Protein AF-A0A336M4N7-F1 (afdb_monomer_lite)

Organism: Culicoides sonorensis (NCBI:txid179676)

Structure (mmCIF, N/CA/C/O backbone):
data_AF-A0A336M4N7-F1
#
_entry.id   AF-A0A336M4N7-F1
#
loop_
_atom_site.group_PDB
_atom_site.id
_atom_site.type_symbol
_atom_site.label_atom_id
_atom_site.label_alt_id
_atom_site.label_comp_id
_atom_site.label_asym_id
_atom_site.label_entity_id
_atom_site.label_seq_id
_atom_site.pdbx_PDB_ins_code
_atom_site.Cartn_x
_atom_site.Cartn_y
_atom_site.Cartn_z
_atom_site.occupancy
_atom_site.B_iso_or_equiv
_atom_site.auth_seq_id
_atom_site.auth_comp_id
_atom_site.auth_asym_id
_atom_site.auth_atom_id
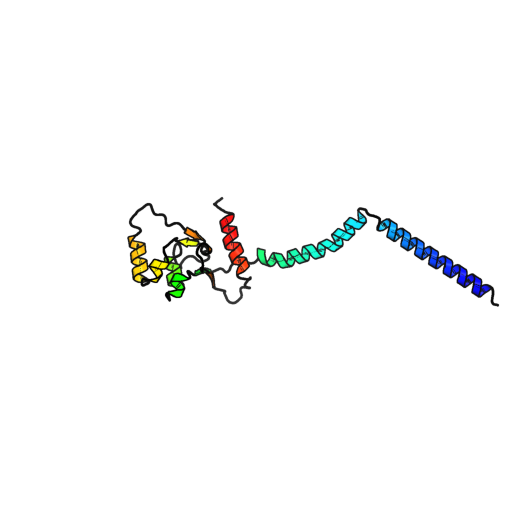_atom_site.pdbx_PDB_model_num
ATOM 1 N N . MET A 1 1 ? -33.687 -21.668 83.512 1.00 51.19 1 MET A N 1
ATOM 2 C CA . MET A 1 1 ? -32.631 -20.931 82.775 1.00 51.19 1 MET A CA 1
ATOM 3 C C . MET A 1 1 ? -32.524 -21.366 81.297 1.00 51.19 1 MET A C 1
ATOM 5 O O . MET A 1 1 ? -31.466 -21.206 80.708 1.00 51.19 1 MET A O 1
ATOM 9 N N . SER A 1 2 ? -33.578 -21.915 80.672 1.00 54.78 2 SER A N 1
ATOM 10 C CA . SER A 1 2 ? -33.559 -22.352 79.255 1.00 54.78 2 SER A CA 1
ATOM 11 C C . SER A 1 2 ? -34.557 -21.597 78.361 1.00 54.78 2 SER A C 1
ATOM 13 O O . SER A 1 2 ? -34.342 -21.498 77.157 1.00 54.78 2 SER A O 1
ATOM 15 N N . GLU A 1 3 ? -35.609 -21.001 78.933 1.00 55.47 3 GLU A N 1
ATOM 16 C CA . GLU A 1 3 ? -36.656 -20.309 78.161 1.00 55.47 3 GLU A CA 1
ATOM 17 C C . GLU A 1 3 ? -36.218 -18.954 77.580 1.00 55.47 3 GLU A C 1
ATOM 19 O O . GLU A 1 3 ? -36.639 -18.613 76.478 1.00 55.47 3 GLU A O 1
ATOM 24 N N . ASN A 1 4 ? -35.325 -18.206 78.246 1.00 54.66 4 ASN A N 1
ATOM 25 C CA . ASN A 1 4 ? -34.840 -16.918 77.717 1.00 54.66 4 ASN A CA 1
ATOM 26 C C . ASN A 1 4 ? -33.937 -17.084 76.484 1.00 54.66 4 ASN A C 1
ATOM 28 O O . ASN A 1 4 ? -34.103 -16.354 75.515 1.00 54.66 4 ASN A O 1
ATOM 32 N N . ASN A 1 5 ? -33.066 -18.100 76.469 1.00 56.56 5 ASN A N 1
ATOM 33 C CA . ASN A 1 5 ? -32.187 -18.381 75.325 1.00 56.56 5 ASN A CA 1
ATOM 34 C C . ASN A 1 5 ? -32.957 -18.857 74.081 1.00 56.56 5 ASN A C 1
ATOM 36 O O . ASN A 1 5 ? -32.472 -18.724 72.962 1.00 56.56 5 ASN A O 1
ATOM 40 N N . THR A 1 6 ? -34.152 -19.424 74.261 1.00 57.09 6 THR A N 1
ATOM 41 C CA . THR A 1 6 ? -34.973 -19.910 73.140 1.00 57.09 6 THR A CA 1
ATOM 42 C C . THR A 1 6 ? -35.719 -18.7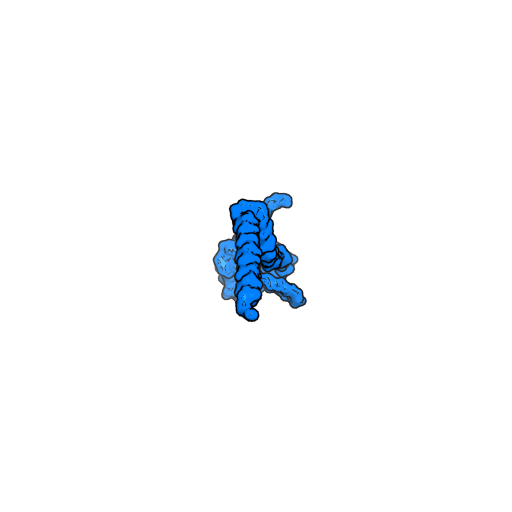49 72.472 1.00 57.09 6 THR A C 1
ATOM 44 O O . THR A 1 6 ? -35.680 -18.625 71.252 1.00 57.09 6 THR A O 1
ATOM 47 N N . LYS A 1 7 ? -36.285 -17.827 73.267 1.00 56.00 7 LYS A N 1
ATOM 48 C CA . LYS A 1 7 ? -36.984 -16.630 72.759 1.00 56.00 7 LYS A CA 1
ATOM 49 C C . LYS A 1 7 ? -36.055 -15.628 72.068 1.00 56.00 7 LYS A C 1
ATOM 51 O O . LYS A 1 7 ? -36.435 -15.024 71.067 1.00 56.00 7 LYS A O 1
ATOM 56 N N . GLU A 1 8 ? -34.838 -15.455 72.578 1.00 57.66 8 GLU A N 1
ATOM 57 C CA . GLU A 1 8 ? -33.847 -14.537 72.000 1.00 57.66 8 GLU A CA 1
ATOM 58 C C . GLU A 1 8 ? -33.325 -15.049 70.642 1.00 57.66 8 GLU A C 1
ATOM 60 O O . GLU A 1 8 ? -33.178 -14.280 69.688 1.00 57.66 8 GLU A O 1
ATOM 65 N N . ASN A 1 9 ? -33.169 -16.370 70.499 1.00 60.50 9 ASN A N 1
ATOM 66 C CA . ASN A 1 9 ? -32.772 -17.007 69.242 1.00 60.50 9 ASN A CA 1
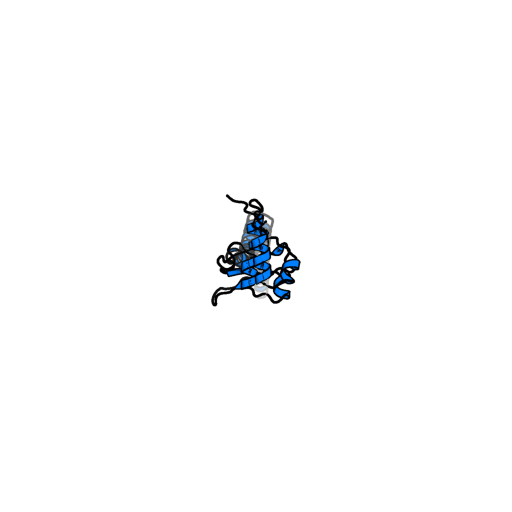ATOM 67 C C . ASN A 1 9 ? -33.885 -17.007 68.180 1.00 60.50 9 ASN A C 1
ATOM 69 O O . ASN A 1 9 ? -33.586 -16.817 67.002 1.00 60.50 9 ASN A O 1
ATOM 73 N N . GLU A 1 10 ? -35.155 -17.178 68.564 1.00 62.47 10 GLU A N 1
ATOM 74 C CA . GLU A 1 10 ? -36.293 -17.072 67.633 1.00 62.47 10 GLU A CA 1
ATOM 75 C C . GLU A 1 10 ? -36.483 -15.639 67.120 1.00 62.47 10 GLU A C 1
ATOM 77 O O . GLU A 1 10 ? -36.584 -15.433 65.911 1.00 62.47 10 GLU A O 1
ATOM 82 N N . THR A 1 11 ? -36.405 -14.644 68.009 1.00 68.25 11 THR A N 1
ATOM 83 C CA . THR A 1 11 ? -36.552 -13.222 67.647 1.00 68.25 11 THR A CA 1
ATOM 84 C C . THR A 1 11 ? -35.438 -12.763 66.697 1.00 68.25 11 THR A C 1
ATOM 86 O O . THR A 1 11 ? -35.680 -12.062 65.712 1.00 68.25 11 THR A O 1
ATOM 89 N N . THR A 1 12 ? -34.197 -13.201 66.934 1.00 69.94 12 THR A N 1
ATOM 90 C CA . THR A 1 12 ? -33.051 -12.864 66.069 1.00 69.94 12 THR A CA 1
ATOM 91 C C . THR A 1 12 ? -33.162 -13.537 64.695 1.00 69.94 12 THR A C 1
ATOM 93 O O . THR A 1 12 ? -32.760 -12.969 63.678 1.00 69.94 12 THR A O 1
ATOM 96 N N . LYS A 1 13 ? -33.747 -14.738 64.636 1.00 73.44 13 LYS A N 1
ATOM 97 C CA . LYS A 1 13 ? -33.959 -15.480 63.389 1.00 73.44 13 LYS A CA 1
ATOM 98 C C . LYS A 1 13 ? -35.073 -14.864 62.534 1.00 73.44 13 LYS A C 1
ATOM 100 O O . LYS A 1 13 ? -34.856 -14.678 61.340 1.00 73.44 13 LYS A O 1
ATOM 105 N N . GLU A 1 14 ? -36.192 -14.461 63.140 1.00 74.56 14 GLU A N 1
ATOM 106 C CA . GLU A 1 14 ? -37.260 -13.703 62.462 1.00 74.56 14 GLU A CA 1
ATOM 107 C C . GLU A 1 14 ? -36.760 -12.358 61.924 1.00 74.56 14 GLU A C 1
ATOM 109 O O . GLU A 1 14 ? -37.049 -11.984 60.786 1.00 74.56 14 GLU A O 1
ATOM 114 N N . THR A 1 15 ? -35.948 -11.645 62.709 1.00 82.06 15 THR A N 1
ATOM 115 C CA . THR A 1 15 ? -35.403 -10.349 62.283 1.00 82.06 15 THR A CA 1
ATOM 116 C C . THR A 1 15 ? -34.491 -10.520 61.062 1.00 82.06 15 THR A C 1
ATOM 118 O O . THR A 1 15 ? -34.618 -9.778 60.091 1.00 82.06 15 THR A O 1
ATOM 121 N N . ASN A 1 16 ? -33.634 -11.544 61.048 1.00 80.94 16 ASN A N 1
ATOM 122 C CA . ASN A 1 16 ? -32.752 -11.826 59.913 1.00 80.94 16 ASN A CA 1
ATOM 123 C C . ASN A 1 16 ? -33.507 -12.273 58.653 1.00 80.94 16 ASN A C 1
ATOM 125 O O . ASN A 1 16 ? -33.141 -11.858 57.552 1.00 80.94 16 ASN A O 1
ATOM 129 N N . GLU A 1 17 ? -34.564 -13.080 58.787 1.00 85.69 17 GLU A N 1
ATOM 130 C CA . GLU A 1 17 ? -35.403 -13.434 57.636 1.00 85.69 17 GLU A CA 1
ATOM 131 C C . GLU A 1 17 ? -36.163 -12.225 57.085 1.00 85.69 17 GLU A C 1
ATOM 133 O O . GLU A 1 17 ? -36.207 -12.044 55.868 1.00 85.69 17 GLU A O 1
ATOM 138 N N . SER A 1 18 ? -36.683 -11.348 57.948 1.00 84.31 18 SER A N 1
ATOM 139 C CA . SER A 1 18 ? -37.367 -10.129 57.500 1.00 84.31 18 SER A CA 1
ATOM 140 C C . SER A 1 18 ? -36.425 -9.164 56.770 1.00 84.31 18 SER A C 1
ATOM 142 O O . SER A 1 18 ? -36.767 -8.655 55.704 1.00 84.31 18 SER A O 1
ATOM 144 N N . VAL A 1 19 ? -35.200 -8.971 57.271 1.00 88.31 19 VAL A N 1
ATOM 145 C CA . VAL A 1 19 ? -34.177 -8.147 56.606 1.00 88.31 19 VAL A CA 1
ATOM 146 C C . VAL A 1 19 ? -33.792 -8.748 55.257 1.00 88.31 19 VAL A C 1
ATOM 148 O O . VAL A 1 19 ? -33.688 -8.019 54.270 1.00 88.31 19 VAL A O 1
ATOM 151 N N . LYS A 1 20 ? -33.635 -10.074 55.186 1.00 85.88 20 LYS A N 1
ATOM 152 C CA . LYS A 1 20 ? -33.351 -10.775 53.932 1.00 85.88 20 LYS A CA 1
ATOM 153 C C . LYS A 1 20 ? -34.465 -10.554 52.904 1.00 85.88 20 LYS A C 1
ATOM 155 O O . LYS A 1 20 ? -34.161 -10.178 51.776 1.00 85.88 20 LYS A O 1
ATOM 160 N N . GLN A 1 21 ? -35.731 -10.686 53.301 1.00 87.19 21 GLN A N 1
ATOM 161 C CA . GLN A 1 21 ? -36.867 -10.448 52.405 1.00 87.19 21 GLN A CA 1
ATOM 162 C C . GLN A 1 21 ? -36.978 -8.990 51.942 1.00 87.19 21 GLN A C 1
ATOM 164 O O . GLN A 1 21 ? -37.350 -8.740 50.798 1.00 87.19 21 GLN A O 1
ATOM 169 N N . ILE A 1 22 ? -36.640 -8.014 52.791 1.00 87.12 22 ILE A N 1
ATOM 170 C CA . ILE A 1 22 ? -36.618 -6.594 52.399 1.00 87.12 22 ILE A CA 1
ATOM 171 C C . ILE A 1 22 ? -35.549 -6.353 51.330 1.00 87.12 22 ILE A C 1
ATOM 173 O O . ILE A 1 22 ? -35.807 -5.664 50.344 1.00 87.12 22 ILE A O 1
ATOM 177 N N . ILE A 1 23 ? -34.362 -6.936 51.501 1.00 85.31 23 ILE A N 1
ATOM 178 C CA . ILE A 1 23 ? -33.272 -6.817 50.529 1.00 85.31 23 ILE A CA 1
ATOM 179 C C . ILE A 1 23 ? -33.650 -7.504 49.212 1.00 85.31 23 ILE A C 1
ATOM 181 O O . ILE A 1 23 ? -33.468 -6.907 48.153 1.00 85.31 23 ILE A O 1
ATOM 185 N N . GLU A 1 24 ? -34.206 -8.716 49.267 1.00 84.56 24 GLU A N 1
ATOM 186 C CA . GLU A 1 24 ? -34.644 -9.466 48.083 1.00 84.56 24 GLU A CA 1
ATOM 187 C C . GLU A 1 24 ? -35.745 -8.717 47.316 1.00 84.56 24 GLU A C 1
ATOM 189 O O . GLU A 1 24 ? -35.599 -8.516 46.112 1.00 84.56 24 GLU A O 1
ATOM 194 N N . ASN A 1 25 ? -36.761 -8.181 48.002 1.00 80.62 25 ASN A N 1
ATOM 195 C CA . ASN A 1 25 ? -37.823 -7.381 47.378 1.00 80.62 25 ASN A CA 1
ATOM 196 C C . ASN A 1 25 ? -37.306 -6.074 46.765 1.00 80.62 25 ASN A C 1
ATOM 198 O O . ASN A 1 25 ? -37.757 -5.660 45.698 1.00 80.62 25 ASN A O 1
ATOM 202 N N . GLU A 1 26 ? -36.360 -5.396 47.417 1.00 79.94 26 GLU A N 1
ATOM 203 C CA . GLU A 1 26 ? -35.770 -4.169 46.876 1.00 79.94 26 GLU A CA 1
ATOM 204 C C . GLU A 1 26 ? -34.872 -4.443 45.663 1.00 79.94 26 GLU A C 1
ATOM 206 O O . GLU A 1 26 ? -34.843 -3.645 44.719 1.00 79.94 26 GLU A O 1
ATOM 211 N N . LEU A 1 27 ? -34.171 -5.579 45.654 1.00 76.06 27 LEU A N 1
ATOM 212 C CA . LEU A 1 27 ? -33.399 -6.053 44.506 1.00 76.06 27 LEU A CA 1
ATOM 213 C C . LEU A 1 27 ? -34.315 -6.428 43.337 1.00 76.06 27 LEU A C 1
ATOM 215 O O . LEU A 1 27 ? -34.042 -6.019 42.210 1.00 76.06 27 LEU A O 1
ATOM 219 N N . GLU A 1 28 ? -35.426 -7.120 43.593 1.00 76.50 28 GLU A N 1
ATOM 220 C CA . GLU A 1 28 ? -36.429 -7.453 42.575 1.00 76.50 28 GLU A CA 1
ATOM 221 C C . GLU A 1 28 ? -37.105 -6.195 42.017 1.00 76.50 28 GLU A C 1
ATOM 223 O O . GLU A 1 28 ? -37.222 -6.026 40.802 1.00 76.50 28 GLU A O 1
ATOM 228 N N . ARG A 1 29 ? -37.457 -5.241 42.887 1.00 73.88 29 ARG A N 1
ATOM 229 C CA . ARG A 1 29 ? -38.060 -3.959 42.499 1.00 73.88 29 ARG A CA 1
ATOM 230 C C . ARG A 1 29 ? -37.136 -3.143 41.600 1.00 73.88 29 ARG A C 1
ATOM 232 O O . ARG A 1 29 ? -37.590 -2.613 40.587 1.00 73.88 29 ARG A O 1
ATOM 239 N N . LYS A 1 30 ? -35.842 -3.061 41.934 1.00 66.44 30 LYS A N 1
ATOM 240 C CA . LYS A 1 30 ? -34.834 -2.374 41.104 1.00 66.44 30 LYS A CA 1
ATOM 241 C C . LYS A 1 30 ? -34.463 -3.162 39.844 1.00 66.44 30 LYS A C 1
ATOM 243 O O . LYS A 1 30 ? -34.104 -2.548 38.840 1.00 66.44 30 LYS A O 1
ATOM 248 N N . GLY A 1 31 ? -34.575 -4.489 39.888 1.00 66.69 31 GLY A N 1
ATOM 249 C CA . GLY A 1 31 ? -34.287 -5.402 38.783 1.00 66.69 31 GLY A CA 1
ATOM 250 C C . GLY A 1 31 ? -35.418 -5.563 37.760 1.00 66.69 31 GLY A C 1
ATOM 251 O O . GLY A 1 31 ? -35.133 -5.937 36.626 1.00 66.69 31 GLY A O 1
ATOM 252 N N . SER A 1 32 ? -36.670 -5.231 38.099 1.00 66.94 32 SER A N 1
ATOM 253 C CA . SER A 1 32 ? -37.870 -5.513 37.277 1.00 66.94 32 SER A CA 1
ATOM 254 C C . SER A 1 32 ? -38.025 -4.719 35.963 1.00 66.94 32 SER A C 1
ATOM 256 O O . SER A 1 32 ? -39.072 -4.772 35.324 1.00 66.94 32 SER A O 1
ATOM 258 N N . GLY A 1 33 ? -36.968 -4.055 35.486 1.00 64.81 33 GLY A N 1
ATOM 259 C CA . GLY A 1 33 ? -36.930 -3.451 34.152 1.00 64.81 33 GLY A CA 1
ATOM 260 C C . GLY A 1 33 ? -37.382 -1.991 34.140 1.00 64.81 33 GLY A C 1
ATOM 261 O O . GLY A 1 33 ? -38.562 -1.667 34.079 1.00 64.81 33 GLY A O 1
ATOM 262 N N . GLY A 1 34 ? -36.405 -1.086 34.148 1.00 74.19 34 GLY A N 1
ATOM 263 C CA . GLY A 1 34 ? -36.623 0.357 34.071 1.00 74.19 34 GLY A CA 1
ATOM 264 C C . GLY A 1 34 ? -35.333 1.111 33.754 1.00 74.19 34 GLY A C 1
ATOM 265 O O . GLY A 1 34 ? -34.293 0.502 33.494 1.00 74.19 34 GLY A O 1
ATOM 266 N N . THR A 1 35 ? -35.384 2.444 33.807 1.00 74.62 35 THR A N 1
ATOM 267 C CA . THR A 1 35 ? -34.266 3.359 33.499 1.00 74.62 35 THR A CA 1
ATOM 268 C C . THR A 1 35 ? -32.983 3.005 34.256 1.00 74.62 35 THR A C 1
ATOM 270 O O . THR A 1 35 ? -31.898 3.148 33.710 1.00 74.62 35 THR A O 1
ATOM 273 N N . TRP A 1 36 ? -33.103 2.471 35.477 1.00 78.00 36 TRP A N 1
ATOM 274 C CA . TRP A 1 36 ? -31.974 2.024 36.299 1.00 78.00 36 TRP A CA 1
ATOM 275 C C . TRP A 1 36 ? -31.197 0.847 35.683 1.00 78.00 36 TRP A C 1
ATOM 277 O O . TRP A 1 36 ? -29.967 0.871 35.659 1.00 78.00 36 TRP A O 1
ATOM 287 N N . VAL A 1 37 ? -31.897 -0.149 35.127 1.00 81.75 37 VAL A N 1
ATOM 288 C CA . VAL A 1 37 ? -31.266 -1.294 34.445 1.00 81.75 37 VAL A CA 1
ATOM 289 C C . VAL A 1 37 ? -30.560 -0.818 33.177 1.00 81.75 37 VAL A C 1
ATOM 291 O O . VAL A 1 37 ? -29.432 -1.222 32.918 1.00 81.75 37 VAL A O 1
ATOM 294 N N . TRP A 1 38 ? -31.169 0.114 32.436 1.00 81.50 38 TRP A N 1
ATOM 295 C CA . TRP A 1 38 ? -30.538 0.756 31.280 1.00 81.50 38 TRP A CA 1
ATOM 296 C C . TRP A 1 38 ? -29.302 1.580 31.658 1.00 81.50 38 TRP A C 1
ATOM 298 O O . TRP A 1 38 ? -28.304 1.538 30.943 1.00 81.50 38 TRP A O 1
ATOM 308 N N . THR A 1 39 ? -29.318 2.289 32.790 1.00 84.38 39 THR A N 1
ATOM 309 C CA . THR A 1 39 ? -28.138 3.005 33.294 1.00 84.38 39 THR A CA 1
ATOM 310 C C . THR A 1 39 ? -27.011 2.043 33.656 1.00 84.38 39 THR A C 1
ATOM 312 O O . THR A 1 39 ? -25.879 2.280 33.247 1.00 84.38 39 THR A O 1
ATOM 315 N N . MET A 1 40 ? -27.295 0.946 34.367 1.00 83.44 40 MET A N 1
ATOM 316 C CA . MET A 1 40 ? -26.279 -0.068 34.687 1.00 83.44 40 MET A CA 1
ATOM 317 C C . MET A 1 40 ? -25.750 -0.764 33.435 1.00 83.44 40 MET A C 1
ATOM 319 O O . MET A 1 40 ? -24.545 -0.943 33.290 1.00 83.44 40 MET A O 1
ATOM 323 N N . PHE A 1 41 ? -26.633 -1.074 32.488 1.00 84.69 41 PHE A N 1
ATOM 324 C CA . PHE A 1 41 ? -26.263 -1.620 31.190 1.00 84.69 41 PHE A CA 1
ATOM 325 C C . PHE A 1 41 ? -25.294 -0.694 30.449 1.00 84.69 41 PHE A C 1
ATOM 327 O O . PHE A 1 41 ? -24.219 -1.136 30.053 1.00 84.69 41 PHE A O 1
ATOM 334 N N . LEU A 1 42 ? -25.612 0.600 30.333 1.00 86.88 42 LEU A N 1
ATOM 335 C CA . LEU A 1 42 ? -24.729 1.585 29.705 1.00 86.88 42 LEU A CA 1
ATOM 336 C C . LEU A 1 42 ? -23.423 1.775 30.481 1.00 86.88 42 LEU A C 1
ATOM 338 O O . LEU A 1 42 ? -22.365 1.876 29.865 1.00 86.88 42 LEU A O 1
ATOM 342 N N . LEU A 1 43 ? -23.463 1.782 31.812 1.00 87.56 43 LEU A N 1
ATOM 343 C CA . LEU A 1 43 ? -22.278 1.935 32.657 1.00 87.56 43 LEU A CA 1
ATOM 344 C C . LEU A 1 43 ? -21.318 0.744 32.520 1.00 87.56 43 LEU A C 1
ATOM 346 O O . LEU A 1 43 ? -20.106 0.940 32.517 1.00 87.56 43 LEU A O 1
ATOM 350 N N . CYS A 1 44 ? -21.839 -0.468 32.327 1.00 83.62 44 CYS A N 1
ATOM 351 C CA . CYS A 1 44 ? -21.038 -1.660 32.048 1.00 83.62 44 CYS A CA 1
ATOM 352 C C . CYS A 1 44 ? -20.586 -1.756 30.578 1.00 83.62 44 CYS A C 1
ATOM 354 O O . CYS A 1 44 ? -19.510 -2.282 30.303 1.00 83.62 44 CYS A O 1
ATOM 356 N N . LEU A 1 45 ? -21.369 -1.241 29.625 1.00 88.62 45 LEU A N 1
ATOM 357 C CA . LEU A 1 45 ? -21.024 -1.251 28.196 1.00 88.62 4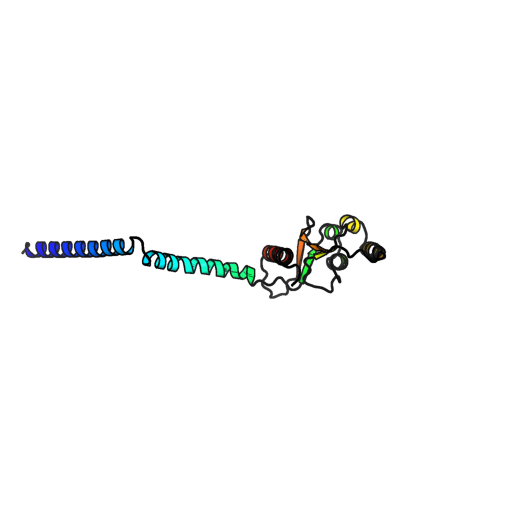5 LEU A CA 1
ATOM 358 C C . LEU A 1 45 ? -20.010 -0.186 27.801 1.00 88.62 45 LEU A C 1
ATOM 360 O O . LEU A 1 45 ? -19.166 -0.441 26.947 1.00 88.62 45 LEU A O 1
ATOM 364 N N . THR A 1 46 ? -20.082 0.994 28.411 1.00 85.56 46 THR A N 1
ATOM 365 C CA . THR A 1 46 ? -19.208 2.131 28.104 1.00 85.56 46 THR A CA 1
ATOM 366 C C . THR A 1 46 ? -17.721 1.753 28.157 1.00 85.56 46 THR A C 1
ATOM 368 O O . THR A 1 46 ? -17.058 1.930 27.139 1.00 85.56 46 THR A O 1
ATOM 371 N N . PRO A 1 47 ? -17.168 1.160 29.237 1.00 81.00 47 PRO A N 1
ATOM 372 C CA . PRO A 1 47 ? -15.753 0.781 29.257 1.00 81.00 47 PRO A CA 1
ATOM 373 C C . PRO A 1 47 ? -15.395 -0.254 28.181 1.00 81.00 47 PRO A C 1
ATOM 375 O O . PRO A 1 47 ? -14.310 -0.185 27.612 1.00 81.00 47 PRO A O 1
ATOM 378 N N . ASN A 1 48 ? -16.311 -1.161 27.827 1.00 78.12 48 ASN A N 1
ATOM 379 C CA . ASN A 1 48 ? -16.079 -2.143 26.763 1.00 78.12 48 ASN A CA 1
ATOM 380 C C . ASN A 1 48 ? -16.014 -1.482 25.379 1.00 78.12 48 ASN A C 1
ATOM 382 O O . ASN A 1 48 ? -15.128 -1.787 24.583 1.00 78.12 48 ASN A O 1
ATOM 386 N N . ILE A 1 49 ? -16.919 -0.540 25.110 1.00 83.75 49 ILE A N 1
ATOM 387 C CA . ILE A 1 49 ? -16.951 0.225 23.860 1.00 83.75 49 ILE A CA 1
ATOM 388 C C . ILE A 1 49 ? -15.723 1.140 23.759 1.00 83.75 49 ILE A C 1
ATOM 390 O O . ILE A 1 49 ? -15.062 1.167 22.723 1.00 83.75 49 ILE A O 1
ATOM 394 N N . PHE A 1 50 ? -15.368 1.844 24.83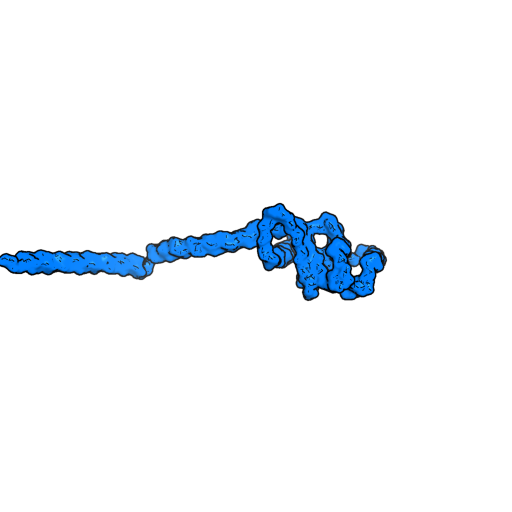7 1.00 80.88 50 PHE A N 1
ATOM 395 C CA . PHE A 1 50 ? -14.184 2.706 24.878 1.00 80.88 50 PHE A CA 1
ATOM 396 C C . PHE A 1 50 ? -12.882 1.914 24.741 1.00 80.88 50 PHE A C 1
ATOM 398 O O . PHE A 1 50 ? -11.983 2.376 24.046 1.00 80.88 50 PHE A O 1
ATOM 405 N N . ASN A 1 51 ? -12.787 0.707 25.307 1.00 77.19 51 ASN A N 1
ATOM 406 C CA . ASN A 1 51 ? -11.646 -0.181 25.073 1.00 77.19 51 ASN A CA 1
ATOM 407 C C . ASN A 1 51 ? -11.552 -0.609 23.601 1.00 77.19 51 ASN A C 1
ATOM 409 O O . ASN A 1 51 ? -10.463 -0.596 23.030 1.00 77.19 51 ASN A O 1
ATOM 413 N N . GLY A 1 52 ? -12.686 -0.918 22.961 1.00 77.50 52 GLY A N 1
ATOM 414 C CA . GLY A 1 52 ? -12.736 -1.197 21.524 1.00 77.50 52 GLY A CA 1
ATOM 415 C C . GLY A 1 52 ? -12.271 -0.007 20.679 1.00 77.50 52 GLY A C 1
ATOM 416 O O . GLY A 1 52 ? -11.429 -0.162 19.798 1.00 77.50 52 GLY A O 1
ATOM 417 N N . PHE A 1 53 ? -12.749 1.203 20.983 1.00 77.25 53 PHE A N 1
ATOM 418 C CA . PHE A 1 53 ? -12.288 2.422 20.314 1.00 77.25 53 PHE A CA 1
ATOM 419 C C . PHE A 1 53 ? -10.819 2.737 20.596 1.00 77.25 53 PHE A C 1
ATOM 421 O O . PHE A 1 53 ? -10.123 3.178 19.688 1.00 77.25 53 PHE A O 1
ATOM 428 N N . HIS A 1 54 ? -10.324 2.491 21.809 1.00 74.31 54 HIS A N 1
ATOM 429 C CA . HIS A 1 54 ? -8.933 2.747 22.167 1.00 74.31 54 HIS A CA 1
ATOM 430 C C . HIS A 1 54 ? -7.982 1.904 21.311 1.00 74.31 54 HIS A C 1
ATOM 432 O O . HIS A 1 54 ? -7.067 2.452 20.699 1.00 74.31 54 HIS A O 1
ATOM 438 N N . VAL A 1 55 ? -8.261 0.606 21.164 1.00 71.88 55 VAL A N 1
ATOM 439 C CA . VAL A 1 55 ? -7.467 -0.292 20.311 1.00 71.88 55 VAL A CA 1
ATOM 440 C C . VAL A 1 55 ? -7.646 0.032 18.822 1.00 71.88 55 VAL A C 1
ATOM 442 O O . VAL A 1 55 ? -6.676 0.039 18.068 1.00 71.88 55 VAL A O 1
ATOM 445 N N . ASN A 1 56 ? -8.857 0.382 18.390 1.00 67.62 56 ASN A N 1
ATOM 446 C CA . ASN A 1 56 ? -9.116 0.699 16.983 1.00 67.62 56 ASN A CA 1
ATOM 447 C C . ASN A 1 56 ? -8.599 2.084 16.565 1.00 67.62 56 ASN A C 1
ATOM 449 O O . ASN A 1 56 ? -8.354 2.312 15.383 1.00 67.62 56 ASN A O 1
ATOM 453 N N . SER A 1 57 ? -8.382 3.007 17.507 1.00 68.19 57 SER A N 1
ATOM 454 C CA . SER A 1 57 ? -7.869 4.353 17.217 1.00 68.19 57 SER A CA 1
ATOM 455 C C . SER A 1 57 ? -6.471 4.328 16.594 1.00 68.19 57 SER A C 1
ATOM 457 O O . SER A 1 57 ? -6.161 5.173 15.753 1.00 68.19 57 SER A O 1
ATOM 459 N N . TYR A 1 58 ? -5.666 3.310 16.918 1.00 61.09 58 TYR A N 1
ATOM 460 C CA . TYR A 1 58 ? -4.344 3.103 16.328 1.00 61.09 58 TYR A CA 1
ATOM 461 C C . TYR A 1 58 ? -4.403 2.874 14.817 1.00 61.09 58 TYR A C 1
ATOM 463 O O . TYR A 1 58 ? -3.474 3.254 14.121 1.00 61.09 58 TYR A O 1
ATOM 471 N N . VAL A 1 59 ? -5.499 2.330 14.283 1.00 63.50 59 VAL A N 1
ATOM 472 C CA . VAL A 1 59 ? -5.678 2.157 12.832 1.00 63.50 59 VAL A CA 1
ATOM 473 C C . VAL A 1 59 ? -5.943 3.500 12.139 1.00 63.50 59 VAL A C 1
ATOM 475 O O . VAL A 1 59 ? -5.533 3.691 10.999 1.00 63.50 59 VAL A O 1
ATOM 478 N N . PHE A 1 60 ? -6.583 4.451 12.828 1.00 56.19 60 PHE A N 1
ATOM 479 C CA . PHE A 1 60 ? -6.952 5.758 12.270 1.00 56.19 60 PHE A CA 1
ATOM 480 C C . PHE A 1 60 ? -5.874 6.835 12.440 1.00 56.19 60 PHE A C 1
ATOM 482 O O . PHE A 1 60 ? -5.767 7.727 11.603 1.00 56.19 60 PHE A O 1
ATOM 489 N N . LEU A 1 61 ? -5.080 6.769 13.512 1.00 56.00 61 LEU A N 1
ATOM 490 C CA . LEU A 1 61 ? -3.971 7.702 13.760 1.00 56.00 61 LEU A CA 1
ATOM 491 C C . LEU A 1 61 ? -2.667 7.269 13.106 1.00 56.00 61 LEU A C 1
ATOM 493 O O . LEU A 1 61 ? -1.713 8.047 13.030 1.00 56.00 61 LEU A O 1
ATOM 497 N N . ALA A 1 62 ? -2.602 6.023 12.659 1.00 58.72 62 ALA A N 1
ATOM 498 C CA . ALA A 1 62 ? -1.410 5.550 12.021 1.00 58.72 62 ALA A CA 1
ATOM 499 C C . ALA A 1 62 ? -1.263 6.198 10.651 1.00 58.72 62 ALA A C 1
ATOM 501 O O . ALA A 1 62 ? -2.047 6.004 9.723 1.00 58.72 62 ALA A O 1
ATOM 502 N N . THR A 1 63 ? -0.237 7.030 10.564 1.00 59.22 63 THR A N 1
ATOM 503 C CA . THR A 1 63 ? 0.112 7.709 9.330 1.00 59.22 63 THR A CA 1
ATOM 504 C C . THR A 1 63 ? 0.868 6.700 8.470 1.00 59.22 63 THR A C 1
ATOM 506 O O . THR A 1 63 ? 1.792 6.061 8.982 1.00 59.22 63 THR A O 1
ATOM 509 N N . PRO A 1 64 ? 0.501 6.509 7.190 1.00 64.81 64 PRO A N 1
ATOM 510 C CA . PRO A 1 64 ? 1.305 5.676 6.311 1.00 64.81 64 PRO A CA 1
ATOM 511 C C . PRO A 1 64 ? 2.737 6.236 6.252 1.00 64.81 64 PRO A C 1
ATOM 513 O O . PRO A 1 64 ? 2.917 7.459 6.332 1.00 64.81 64 PRO A O 1
ATOM 516 N N . PRO A 1 65 ? 3.755 5.369 6.106 1.00 68.81 65 PRO A N 1
ATOM 517 C CA . PRO A 1 65 ? 5.148 5.789 6.068 1.00 68.81 65 PRO A CA 1
ATOM 518 C C . PRO A 1 65 ? 5.358 6.835 4.975 1.00 68.81 65 PRO A C 1
ATOM 520 O O . PRO A 1 65 ? 4.696 6.832 3.925 1.00 68.81 65 PRO A O 1
ATOM 523 N N . GLN A 1 66 ? 6.285 7.758 5.239 1.00 70.44 66 GLN A N 1
ATOM 524 C CA . GLN A 1 66 ? 6.500 8.916 4.373 1.00 70.44 66 GLN A CA 1
ATOM 525 C C . GLN A 1 66 ? 6.956 8.528 2.968 1.00 70.44 66 GLN A C 1
ATOM 527 O O . GLN A 1 66 ? 6.710 9.282 2.027 1.00 70.44 66 GLN A O 1
ATOM 532 N N . ASN A 1 67 ? 7.577 7.359 2.825 1.00 77.38 67 ASN A N 1
ATOM 533 C CA . ASN A 1 67 ? 8.016 6.821 1.555 1.00 77.38 67 ASN A CA 1
ATOM 534 C C . ASN A 1 67 ? 7.416 5.425 1.333 1.00 77.38 67 ASN A C 1
ATOM 536 O O . ASN A 1 67 ? 7.804 4.439 1.958 1.00 77.38 67 ASN A O 1
ATOM 540 N N . HIS A 1 68 ? 6.425 5.378 0.445 1.00 79.44 68 HIS A N 1
ATOM 541 C CA . HIS A 1 68 ? 5.824 4.149 -0.050 1.00 79.44 68 HIS A CA 1
ATOM 542 C C . HIS A 1 68 ? 5.624 4.226 -1.562 1.00 79.44 68 HIS A C 1
ATOM 544 O O . HIS A 1 68 ? 5.328 5.299 -2.110 1.00 79.44 68 HIS A O 1
ATOM 550 N N . TYR A 1 69 ? 5.802 3.088 -2.226 1.00 85.12 69 TYR A N 1
ATOM 551 C CA . TYR A 1 69 ? 5.686 2.951 -3.675 1.00 85.12 69 TYR A CA 1
ATOM 552 C C . TYR A 1 69 ? 5.276 1.531 -4.071 1.00 85.12 69 TYR A C 1
ATOM 554 O O . TYR A 1 69 ? 5.366 0.589 -3.281 1.00 85.12 69 TYR A O 1
ATOM 562 N N . CYS A 1 70 ? 4.795 1.389 -5.302 1.00 87.56 70 CYS A N 1
ATOM 563 C CA . CYS A 1 70 ? 4.403 0.107 -5.871 1.00 87.56 70 CYS A CA 1
ATOM 564 C C . CYS A 1 70 ? 5.622 -0.701 -6.333 1.00 87.56 70 CYS A C 1
ATOM 566 O O . CYS A 1 70 ? 6.507 -0.172 -7.006 1.00 87.56 70 CYS A O 1
ATOM 568 N N . ILE A 1 71 ? 5.630 -1.992 -6.022 1.00 88.56 71 ILE A N 1
ATOM 569 C CA . ILE A 1 71 ? 6.510 -2.998 -6.604 1.00 88.56 71 ILE A CA 1
ATOM 570 C C . ILE A 1 71 ? 5.698 -3.791 -7.610 1.00 88.56 71 ILE A C 1
ATOM 572 O O . ILE A 1 71 ? 4.738 -4.477 -7.250 1.00 88.56 71 ILE A O 1
ATOM 576 N N . ILE A 1 72 ? 6.129 -3.702 -8.862 1.00 91.38 72 ILE A N 1
ATOM 577 C CA . ILE A 1 72 ? 5.553 -4.463 -9.961 1.00 91.38 72 ILE A CA 1
ATOM 578 C C . ILE A 1 72 ? 6.227 -5.825 -10.016 1.00 91.38 72 ILE A C 1
ATOM 580 O O . ILE A 1 72 ? 7.452 -5.916 -10.162 1.00 91.38 72 ILE A O 1
ATOM 584 N N . SER A 1 73 ? 5.427 -6.874 -9.871 1.00 91.12 73 SER A N 1
ATOM 585 C CA . SER A 1 73 ? 5.921 -8.237 -9.680 1.00 91.12 73 SER A CA 1
ATOM 586 C C . SER A 1 73 ? 6.713 -8.752 -10.883 1.00 91.12 73 SER A C 1
ATOM 588 O O . SER A 1 73 ? 7.751 -9.394 -10.723 1.00 91.12 73 SER A O 1
ATOM 590 N N . GLU A 1 74 ? 6.284 -8.388 -12.086 1.00 90.62 74 GLU A N 1
ATOM 591 C CA . GLU A 1 74 ? 6.846 -8.804 -13.365 1.00 90.62 74 GLU A CA 1
ATOM 592 C C . GLU A 1 74 ? 8.229 -8.189 -13.589 1.00 90.62 74 GLU A C 1
ATOM 594 O O . GLU A 1 74 ? 9.162 -8.873 -14.008 1.00 90.62 74 GLU A O 1
ATOM 599 N N . LEU A 1 75 ? 8.389 -6.906 -13.251 1.00 90.56 75 LEU A N 1
ATOM 600 C CA . LEU A 1 75 ? 9.670 -6.207 -13.360 1.00 90.56 75 LEU A CA 1
ATOM 601 C C . LEU A 1 75 ? 10.639 -6.627 -12.250 1.00 90.56 75 LEU A C 1
ATOM 603 O O . LEU A 1 75 ? 11.830 -6.811 -12.500 1.00 90.56 75 LEU A O 1
ATOM 607 N N . SER A 1 76 ? 10.131 -6.821 -11.029 1.00 91.50 76 SER A N 1
ATOM 608 C CA . SER A 1 76 ? 10.936 -7.310 -9.907 1.00 91.50 76 SER A CA 1
ATOM 609 C C . SER A 1 76 ? 11.466 -8.722 -10.179 1.00 91.50 76 SER A C 1
ATOM 611 O O . SER A 1 76 ? 12.653 -8.982 -9.984 1.00 91.50 76 SER A O 1
ATOM 613 N N . SER A 1 77 ? 10.628 -9.603 -10.734 1.00 90.25 77 SER A N 1
ATOM 614 C CA . SER A 1 77 ? 11.021 -10.962 -11.134 1.00 90.25 77 SER A CA 1
ATOM 615 C C . SER A 1 77 ? 12.033 -10.972 -12.284 1.00 90.25 77 SER A C 1
ATOM 617 O O . SER A 1 77 ? 12.869 -11.870 -12.355 1.00 90.25 77 SER A O 1
ATOM 619 N N . ALA A 1 78 ? 12.011 -9.955 -13.151 1.00 89.56 78 ALA A N 1
ATOM 620 C CA . ALA A 1 78 ? 13.019 -9.744 -14.192 1.00 89.56 78 ALA A CA 1
ATOM 621 C C . ALA A 1 78 ? 14.344 -9.148 -13.673 1.00 89.56 78 ALA A C 1
ATOM 623 O O . ALA A 1 78 ? 15.254 -8.887 -14.459 1.00 89.56 78 ALA A O 1
ATOM 624 N N . GLY A 1 79 ? 14.478 -8.932 -12.360 1.00 91.62 79 GLY A N 1
ATOM 625 C CA . GLY A 1 79 ? 15.710 -8.456 -11.730 1.00 91.62 79 GLY A CA 1
ATOM 626 C C . GLY A 1 79 ? 15.917 -6.943 -11.800 1.00 91.62 79 GLY A C 1
ATOM 627 O O . GLY A 1 79 ? 17.045 -6.474 -11.642 1.00 91.62 79 GLY A O 1
ATOM 628 N N . TRP A 1 80 ? 14.861 -6.166 -12.046 1.00 91.12 80 TRP A N 1
ATOM 629 C CA . TRP A 1 80 ? 14.951 -4.707 -12.046 1.00 91.12 80 TRP A CA 1
ATOM 630 C C . TRP A 1 80 ? 15.065 -4.158 -10.625 1.00 91.12 80 TRP A C 1
ATOM 632 O O . TRP A 1 80 ? 14.494 -4.699 -9.676 1.00 91.12 80 TRP A O 1
ATOM 642 N N . THR A 1 81 ? 15.784 -3.046 -10.472 1.00 91.44 81 THR A N 1
ATOM 643 C CA . THR A 1 81 ? 15.906 -2.385 -9.169 1.00 91.44 81 THR A CA 1
ATOM 644 C C . THR A 1 81 ? 14.648 -1.587 -8.833 1.00 91.44 81 THR A C 1
ATOM 646 O O . THR A 1 81 ? 13.915 -1.140 -9.717 1.00 91.44 81 THR A O 1
ATOM 649 N N . HIS A 1 82 ? 14.407 -1.352 -7.543 1.00 88.75 82 HIS A N 1
ATOM 650 C CA . HIS A 1 82 ? 13.244 -0.584 -7.088 1.00 88.75 82 HIS A CA 1
ATOM 651 C C . HIS A 1 82 ? 13.207 0.829 -7.691 1.00 88.75 82 HIS A C 1
ATOM 653 O O . HIS A 1 82 ? 12.152 1.283 -8.127 1.00 88.75 82 HIS A O 1
ATOM 659 N N . ASP A 1 83 ? 14.363 1.488 -7.805 1.00 88.25 83 ASP A N 1
ATOM 660 C CA . ASP A 1 83 ? 14.467 2.812 -8.426 1.00 88.25 83 ASP A CA 1
ATOM 661 C C . ASP A 1 83 ? 14.121 2.789 -9.918 1.00 88.25 83 ASP A C 1
ATOM 663 O O . ASP A 1 83 ? 13.470 3.706 -10.419 1.00 88.25 83 ASP A O 1
ATOM 667 N N . GLN A 1 84 ? 14.525 1.735 -10.636 1.00 90.00 84 GLN A N 1
ATOM 668 C CA . GLN A 1 84 ? 14.199 1.561 -12.054 1.00 90.00 84 GLN A CA 1
ATOM 669 C C . GLN A 1 84 ? 12.700 1.358 -12.259 1.00 90.00 84 GLN A C 1
ATOM 671 O O . GLN A 1 84 ? 12.107 2.005 -13.124 1.00 90.00 84 GLN A O 1
ATOM 676 N N . ILE A 1 85 ? 12.097 0.490 -11.444 1.00 89.75 85 ILE A N 1
ATOM 677 C CA . ILE A 1 85 ? 10.657 0.223 -11.458 1.00 89.75 85 ILE A CA 1
ATOM 678 C C . ILE A 1 85 ? 9.909 1.531 -11.213 1.00 89.75 85 ILE A C 1
ATOM 680 O O . ILE A 1 85 ? 9.111 1.943 -12.049 1.00 89.75 85 ILE A O 1
ATOM 684 N N . ARG A 1 86 ? 10.254 2.238 -10.135 1.00 88.31 86 ARG A N 1
ATOM 685 C CA . ARG A 1 86 ? 9.599 3.478 -9.718 1.00 88.31 86 ARG A CA 1
ATOM 686 C C . ARG A 1 86 ? 9.753 4.611 -10.730 1.00 88.31 86 ARG A C 1
ATOM 688 O O . ARG A 1 86 ? 8.823 5.389 -10.917 1.00 88.31 86 ARG A O 1
ATOM 695 N N . ASN A 1 87 ? 10.895 4.699 -11.413 1.00 88.81 87 ASN A N 1
ATOM 696 C CA . ASN A 1 87 ? 11.103 5.702 -12.456 1.00 88.81 87 ASN A CA 1
ATOM 697 C C . ASN A 1 87 ? 10.186 5.501 -13.673 1.00 88.81 87 ASN A C 1
ATOM 699 O O . ASN A 1 87 ? 9.811 6.472 -14.325 1.00 88.81 87 ASN A O 1
ATOM 703 N N . ILE A 1 88 ? 9.829 4.253 -13.980 1.00 87.50 88 ILE A N 1
ATOM 704 C CA . ILE A 1 88 ? 8.961 3.918 -15.113 1.00 87.50 88 ILE A CA 1
ATOM 705 C C . ILE A 1 88 ? 7.495 3.928 -14.702 1.00 87.50 88 ILE A C 1
ATOM 707 O O . ILE A 1 88 ? 6.672 4.490 -15.416 1.00 87.50 88 ILE A O 1
ATOM 711 N N . SER A 1 89 ? 7.169 3.313 -13.570 1.00 85.75 89 SER A N 1
ATOM 712 C CA . SER A 1 89 ? 5.794 3.050 -13.160 1.00 85.75 89 SER A CA 1
ATOM 713 C C . SER A 1 89 ? 5.058 4.284 -12.670 1.00 85.75 89 SER A C 1
ATOM 715 O O . SER A 1 89 ? 3.838 4.303 -12.722 1.00 85.75 89 SER A O 1
ATOM 717 N N . THR A 1 90 ? 5.760 5.302 -12.176 1.00 83.38 90 THR A N 1
ATOM 718 C CA . THR A 1 90 ? 5.145 6.372 -11.387 1.00 83.38 90 THR A CA 1
ATOM 719 C C . THR A 1 90 ? 5.350 7.744 -12.024 1.00 83.38 90 THR A C 1
ATOM 721 O O . THR A 1 90 ? 6.404 8.045 -12.590 1.00 83.38 90 THR A O 1
ATOM 724 N N . ARG A 1 91 ? 4.352 8.627 -11.897 1.00 73.44 91 ARG A N 1
ATOM 725 C CA . ARG A 1 91 ? 4.458 10.024 -12.330 1.00 73.44 91 ARG A CA 1
ATOM 726 C C . ARG A 1 91 ? 5.598 10.739 -11.602 1.00 73.44 91 ARG A C 1
ATOM 728 O O . ARG A 1 91 ? 5.703 10.683 -10.382 1.00 73.44 91 ARG A O 1
ATOM 735 N N . ASN A 1 92 ? 6.472 11.384 -12.375 1.00 71.06 92 ASN A N 1
ATOM 736 C CA . ASN A 1 92 ? 7.717 12.016 -11.921 1.00 71.06 92 ASN A CA 1
ATOM 737 C C . ASN A 1 92 ? 8.718 11.058 -11.223 1.00 71.06 92 ASN A C 1
ATOM 739 O O . ASN A 1 92 ? 9.652 11.513 -10.554 1.00 71.06 92 ASN A O 1
ATOM 743 N N . GLY A 1 93 ? 8.562 9.743 -11.393 1.00 74.44 93 GLY A N 1
ATOM 744 C CA . GLY A 1 93 ? 9.538 8.734 -10.994 1.00 74.44 93 GLY A CA 1
ATOM 745 C C . GLY A 1 93 ? 9.896 8.731 -9.505 1.00 74.44 93 GLY A C 1
ATOM 746 O O . GLY A 1 93 ? 9.035 8.722 -8.625 1.00 74.44 93 GLY A O 1
ATOM 747 N N . THR A 1 94 ? 11.197 8.746 -9.207 1.00 74.31 94 THR A N 1
ATOM 748 C CA . THR A 1 94 ? 11.733 8.709 -7.833 1.00 74.31 94 THR A CA 1
ATOM 749 C C . THR A 1 94 ? 11.598 10.029 -7.068 1.00 74.31 94 THR A C 1
ATOM 751 O O . THR A 1 94 ? 11.891 10.075 -5.876 1.00 74.31 94 THR A O 1
ATOM 754 N N . SER A 1 95 ? 11.143 11.108 -7.716 1.00 68.56 95 SER A N 1
ATOM 755 C CA . SER A 1 95 ? 11.033 12.427 -7.073 1.00 68.56 95 SER A CA 1
ATOM 756 C C . SER A 1 95 ? 9.794 12.584 -6.184 1.00 68.56 95 SER A C 1
ATOM 758 O O . SER A 1 95 ? 9.792 13.430 -5.291 1.00 68.56 95 SER A O 1
ATOM 760 N N . ILE A 1 96 ? 8.758 11.763 -6.390 1.00 67.81 96 ILE A N 1
ATOM 761 C CA . ILE A 1 96 ? 7.531 11.778 -5.586 1.00 67.81 96 ILE A CA 1
ATOM 762 C C . ILE A 1 96 ? 7.513 10.547 -4.684 1.00 67.81 96 ILE A C 1
ATOM 764 O O . ILE A 1 96 ? 7.597 9.409 -5.148 1.00 67.81 96 ILE A O 1
ATOM 768 N N . ASN A 1 97 ? 7.414 10.784 -3.380 1.00 70.00 97 ASN A N 1
ATOM 769 C CA . ASN A 1 97 ? 7.144 9.760 -2.373 1.00 70.00 97 ASN A CA 1
ATOM 770 C C . ASN A 1 97 ? 5.625 9.687 -2.132 1.00 70.00 97 ASN A C 1
ATOM 772 O O . ASN A 1 97 ? 4.931 10.680 -2.345 1.00 70.00 97 ASN A O 1
ATOM 776 N N . LYS A 1 98 ? 5.121 8.550 -1.633 1.00 74.19 98 LYS A N 1
ATOM 777 C CA . LYS A 1 98 ? 3.689 8.283 -1.365 1.00 74.19 98 LYS A CA 1
ATOM 778 C C . LYS A 1 98 ? 2.851 8.021 -2.615 1.00 74.19 98 LYS A C 1
ATOM 780 O O . LYS A 1 98 ? 1.856 8.695 -2.878 1.00 74.19 98 LYS A O 1
ATOM 785 N N . THR A 1 99 ? 3.277 7.049 -3.413 1.00 78.19 99 THR A N 1
ATOM 786 C CA . THR A 1 99 ? 2.623 6.753 -4.692 1.00 78.19 99 THR A CA 1
ATOM 787 C C . THR A 1 99 ? 1.845 5.443 -4.594 1.00 78.19 99 THR A C 1
ATOM 789 O O . THR A 1 99 ? 2.426 4.365 -4.500 1.00 78.19 99 THR A O 1
ATOM 792 N N . CYS A 1 100 ? 0.508 5.540 -4.589 1.00 79.81 100 CYS A N 1
ATOM 793 C CA . CYS A 1 100 ? -0.388 4.373 -4.659 1.00 79.81 100 CYS A CA 1
ATOM 794 C C . CYS A 1 100 ? -0.771 4.011 -6.112 1.00 79.81 100 CYS A C 1
ATOM 796 O O . CYS A 1 100 ? -1.413 2.985 -6.344 1.00 79.81 100 CYS A O 1
ATOM 798 N N . LYS A 1 101 ? -0.413 4.865 -7.081 1.00 84.81 101 LYS A N 1
ATOM 799 C CA . LYS A 1 101 ? -0.766 4.729 -8.496 1.00 84.81 101 LYS A CA 1
ATOM 800 C C . LYS A 1 101 ? 0.444 4.419 -9.355 1.00 84.81 101 LYS A C 1
ATOM 802 O O . LYS A 1 101 ? 1.544 4.900 -9.073 1.00 84.81 101 LYS A O 1
ATOM 807 N N . ILE A 1 102 ? 0.192 3.670 -10.417 1.00 88.12 102 ILE A N 1
ATOM 808 C CA . ILE A 1 102 ? 1.153 3.375 -11.470 1.00 88.12 102 ILE A CA 1
ATOM 809 C C . ILE A 1 102 ? 0.515 3.617 -12.838 1.00 88.12 102 ILE A C 1
ATOM 811 O O . ILE A 1 102 ? -0.705 3.599 -12.961 1.00 88.12 102 ILE A O 1
ATOM 815 N N . TYR A 1 103 ? 1.327 3.833 -13.864 1.00 87.62 103 TYR A N 1
ATOM 816 C CA . TYR A 1 103 ? 0.849 3.839 -15.242 1.00 87.62 103 TYR A CA 1
ATOM 817 C C . TYR A 1 103 ? 0.370 2.445 -15.647 1.00 87.62 103 TYR A C 1
ATOM 819 O O . TYR A 1 103 ? 0.999 1.447 -15.285 1.00 87.62 103 TYR A O 1
ATOM 827 N N . ASP A 1 104 ? -0.705 2.374 -16.422 1.00 87.75 104 ASP A N 1
ATOM 828 C CA . ASP A 1 104 ? -1.147 1.127 -17.036 1.00 87.75 104 ASP A CA 1
ATOM 829 C C . ASP A 1 104 ? -0.267 0.799 -18.251 1.00 87.75 104 ASP A C 1
ATOM 831 O O . ASP A 1 104 ? -0.508 1.215 -19.388 1.00 87.75 104 ASP A O 1
ATOM 835 N N . TYR A 1 105 ? 0.845 0.115 -17.993 1.00 86.56 105 TYR A N 1
ATOM 836 C CA . TYR A 1 105 ? 1.715 -0.410 -19.034 1.00 86.56 105 TYR A CA 1
ATOM 837 C C . TYR A 1 105 ? 1.632 -1.926 -19.087 1.00 86.56 105 TYR A C 1
ATOM 839 O O . TYR A 1 105 ? 1.430 -2.606 -18.085 1.00 86.56 105 TYR A O 1
ATOM 847 N N . ASP A 1 106 ? 1.948 -2.468 -20.260 1.00 88.69 106 ASP A N 1
ATOM 848 C CA . ASP A 1 106 ? 2.260 -3.885 -20.400 1.00 88.69 106 ASP A CA 1
ATOM 849 C C . ASP A 1 106 ? 3.635 -4.182 -19.772 1.00 88.69 106 ASP A C 1
ATOM 851 O O . ASP A 1 106 ? 4.679 -4.201 -20.436 1.00 88.69 106 ASP A O 1
ATOM 855 N N . TYR A 1 107 ? 3.633 -4.377 -18.453 1.00 88.81 107 TYR A N 1
ATOM 856 C CA . TYR A 1 107 ? 4.815 -4.729 -17.670 1.00 88.81 107 TYR A CA 1
ATOM 857 C C . TYR A 1 107 ? 5.390 -6.097 -18.053 1.00 88.81 107 TYR A C 1
ATOM 859 O O . TYR A 1 107 ? 6.595 -6.312 -17.906 1.00 88.81 107 TYR A O 1
ATOM 867 N N . GLY A 1 108 ? 4.570 -6.983 -18.625 1.00 89.56 108 GLY A N 1
ATOM 868 C CA . GLY A 1 108 ? 5.009 -8.246 -19.211 1.00 89.56 108 GLY A CA 1
ATOM 869 C C . GLY A 1 108 ? 5.914 -8.029 -20.423 1.00 89.56 108 GLY A C 1
ATOM 870 O O . GLY A 1 108 ? 6.957 -8.664 -20.535 1.00 89.56 108 GLY A O 1
ATOM 871 N N . LYS A 1 109 ? 5.591 -7.075 -21.299 1.00 89.25 109 LYS A N 1
ATOM 872 C CA . LYS A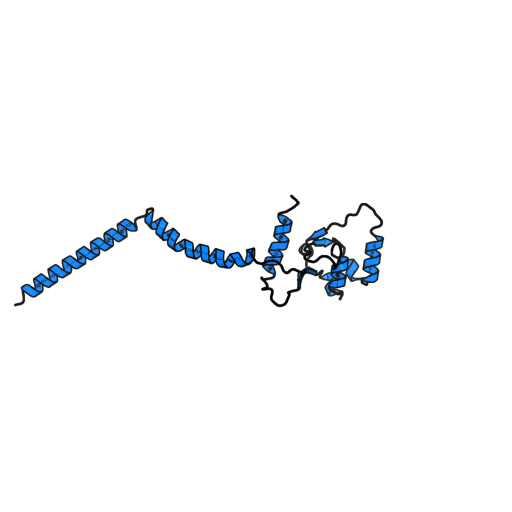 1 109 ? 6.483 -6.689 -22.402 1.00 89.25 109 LYS A CA 1
ATOM 873 C C . LYS A 1 109 ? 7.744 -5.994 -21.898 1.00 89.25 109 LYS A C 1
ATOM 875 O O . LYS A 1 109 ? 8.834 -6.281 -22.393 1.00 89.25 109 LYS A O 1
ATOM 880 N N . LEU A 1 110 ? 7.615 -5.092 -20.925 1.00 89.38 110 LEU A N 1
ATOM 881 C CA . LEU A 1 110 ? 8.756 -4.348 -20.383 1.00 89.38 110 LEU A CA 1
ATOM 882 C C . LEU A 1 110 ? 9.763 -5.263 -19.673 1.00 89.38 110 LEU A C 1
ATOM 884 O O . LEU A 1 110 ? 10.963 -5.044 -19.814 1.00 89.38 110 LEU A O 1
ATOM 888 N N . SER A 1 111 ? 9.299 -6.315 -18.994 1.00 90.69 111 SER A N 1
ATOM 889 C CA . SER A 1 111 ? 10.161 -7.279 -18.296 1.00 90.69 111 SER A CA 1
ATOM 890 C C . SER A 1 111 ? 11.087 -8.066 -19.238 1.00 90.69 111 SER A C 1
ATOM 892 O O . SER A 1 111 ? 12.158 -8.501 -18.823 1.00 90.69 111 SER A O 1
ATOM 894 N N . THR A 1 112 ? 10.724 -8.197 -20.521 1.00 91.75 112 THR A N 1
ATOM 895 C CA . THR A 1 112 ? 11.558 -8.857 -21.547 1.00 91.75 112 THR A CA 1
ATOM 896 C C . THR A 1 112 ? 12.693 -7.983 -22.085 1.00 91.75 112 THR A C 1
ATOM 898 O O . THR A 1 112 ? 13.573 -8.479 -22.789 1.00 91.75 112 THR A O 1
ATOM 901 N N . MET A 1 113 ? 12.677 -6.682 -21.786 1.00 90.38 113 MET A N 1
ATOM 902 C CA . MET A 1 113 ? 13.636 -5.702 -22.292 1.00 90.38 113 MET A CA 1
ATOM 903 C C . MET A 1 113 ? 14.552 -5.200 -21.173 1.00 90.38 113 MET A C 1
ATOM 905 O O . MET A 1 113 ? 14.235 -5.284 -19.988 1.00 90.38 113 MET A O 1
ATOM 909 N N . ASN A 1 114 ? 15.696 -4.620 -21.540 1.00 90.00 114 ASN A N 1
ATOM 910 C CA . ASN A 1 114 ? 16.534 -3.923 -20.568 1.00 90.00 114 ASN A CA 1
ATOM 911 C C . ASN A 1 114 ? 15.930 -2.559 -20.219 1.00 90.00 114 ASN A C 1
ATOM 913 O O . ASN A 1 114 ? 15.296 -1.915 -21.054 1.00 90.00 114 ASN A O 1
ATOM 917 N N . TYR A 1 115 ? 16.230 -2.055 -19.021 1.00 88.44 115 TYR A N 1
ATOM 918 C CA . TYR A 1 115 ? 15.747 -0.757 -18.532 1.00 88.44 115 TYR A CA 1
ATOM 919 C C . TYR A 1 115 ? 15.928 0.406 -19.532 1.00 88.44 115 TYR A C 1
ATOM 921 O O . TYR A 1 115 ? 15.024 1.220 -19.720 1.00 88.44 115 TYR A O 1
ATOM 929 N N . LYS A 1 116 ? 17.079 0.482 -20.218 1.00 89.69 116 LYS A N 1
ATOM 930 C CA . LYS A 1 116 ? 17.348 1.537 -21.215 1.00 89.69 116 LYS A CA 1
ATOM 931 C C . LYS A 1 116 ? 16.415 1.440 -22.424 1.00 89.69 116 LYS A C 1
ATOM 933 O O . LYS A 1 116 ? 15.875 2.455 -22.857 1.00 89.69 116 LYS A O 1
ATOM 938 N N . ASP A 1 117 ? 16.207 0.229 -22.931 1.00 88.38 117 ASP A N 1
ATOM 939 C CA . ASP A 1 117 ? 15.355 -0.031 -24.094 1.00 88.38 117 ASP A CA 1
ATOM 940 C C . ASP A 1 117 ? 13.880 0.200 -23.748 1.00 88.38 117 ASP A C 1
ATOM 942 O O . ASP A 1 117 ? 13.139 0.792 -24.532 1.00 88.38 117 ASP A O 1
ATOM 946 N N . ALA A 1 118 ? 13.475 -0.177 -22.532 1.00 87.75 118 ALA A N 1
ATOM 947 C CA . ALA A 1 118 ? 12.152 0.094 -21.989 1.00 87.75 118 ALA A CA 1
ATOM 948 C C . ALA A 1 118 ? 11.849 1.600 -21.955 1.00 87.75 118 ALA A C 1
ATOM 950 O O . ALA A 1 118 ? 10.843 2.030 -22.520 1.00 87.75 118 ALA A O 1
ATOM 951 N N . ILE A 1 119 ? 12.740 2.420 -21.386 1.00 87.31 119 ILE A N 1
ATOM 952 C CA . ILE A 1 119 ? 12.589 3.885 -21.366 1.00 87.31 119 ILE A CA 1
ATOM 953 C C . ILE A 1 119 ? 12.488 4.456 -22.784 1.00 87.31 119 ILE A C 1
ATOM 955 O O . ILE A 1 119 ? 11.604 5.267 -23.057 1.00 87.31 119 ILE A O 1
ATOM 959 N N . LEU A 1 120 ? 13.355 4.019 -23.703 1.00 87.56 120 LEU A N 1
ATOM 960 C CA . LEU A 1 120 ? 13.308 4.465 -25.098 1.00 87.56 120 LEU A CA 1
ATOM 961 C C . LEU A 1 120 ? 11.975 4.096 -25.762 1.00 87.56 120 LEU A C 1
ATOM 963 O O . LEU A 1 120 ? 11.379 4.928 -26.442 1.00 87.56 120 LEU A O 1
ATOM 967 N N . SER A 1 121 ? 11.468 2.885 -25.522 1.00 83.94 121 SER A N 1
ATOM 968 C CA . SER A 1 121 ? 10.180 2.435 -26.059 1.00 83.94 121 SER A CA 1
ATOM 969 C C . SER A 1 121 ? 8.995 3.255 -25.530 1.00 83.94 121 SER A C 1
ATOM 971 O O . SER A 1 121 ? 8.062 3.545 -26.279 1.00 83.94 121 SER A O 1
ATOM 973 N N . LEU A 1 122 ? 9.052 3.678 -24.264 1.00 82.62 122 LEU A N 1
ATOM 974 C CA . LEU A 1 122 ? 8.017 4.481 -23.613 1.00 82.62 122 LEU A CA 1
ATOM 975 C C . LEU A 1 122 ? 8.071 5.956 -24.034 1.00 82.62 122 LEU A C 1
ATOM 977 O O . LEU A 1 122 ? 7.020 6.573 -24.195 1.00 82.62 122 LEU A O 1
ATOM 981 N N . ASN A 1 123 ? 9.270 6.504 -24.249 1.00 78.31 123 ASN A N 1
ATOM 982 C CA . ASN A 1 123 ? 9.481 7.878 -24.719 1.00 78.31 123 ASN A CA 1
ATOM 983 C C . ASN A 1 123 ? 9.160 8.040 -26.212 1.00 78.31 123 ASN A C 1
ATOM 985 O O . ASN A 1 123 ? 8.659 9.078 -26.638 1.00 78.31 123 ASN A O 1
ATOM 989 N N . ASN A 1 124 ? 9.401 7.005 -27.018 1.00 69.19 124 ASN A N 1
ATOM 990 C CA . ASN A 1 124 ? 9.013 7.011 -28.428 1.00 69.19 124 ASN A CA 1
ATOM 991 C C . ASN A 1 124 ? 7.491 6.903 -28.609 1.00 69.19 124 ASN A C 1
ATOM 993 O O . ASN A 1 124 ? 6.971 7.332 -29.634 1.00 69.19 124 ASN A O 1
ATOM 997 N N . ARG A 1 125 ? 6.769 6.361 -27.616 1.00 62.00 125 ARG A N 1
ATOM 998 C CA . ARG A 1 125 ? 5.300 6.294 -27.620 1.00 62.00 125 ARG A CA 1
ATOM 999 C C . ARG A 1 125 ? 4.645 7.655 -27.338 1.00 62.00 125 ARG A C 1
ATOM 1001 O O . ARG A 1 125 ? 3.563 7.909 -27.843 1.00 62.00 125 ARG A O 1
ATOM 1008 N N . SER A 1 126 ? 5.307 8.562 -26.613 1.00 54.16 126 SER A N 1
ATOM 1009 C CA . SER A 1 126 ? 4.777 9.896 -26.257 1.00 54.16 126 SER A CA 1
ATOM 1010 C C . SER A 1 126 ? 4.737 10.931 -27.399 1.00 54.16 126 SER A C 1
ATOM 1012 O O . SER A 1 126 ? 4.661 12.128 -27.136 1.00 54.16 126 SER A O 1
ATOM 1014 N N . VAL A 1 127 ? 4.796 10.501 -28.665 1.00 50.50 127 VAL A N 1
ATOM 1015 C CA . VAL A 1 127 ? 4.672 11.390 -29.838 1.00 50.50 127 VAL A CA 1
ATOM 1016 C C . VAL A 1 127 ? 3.207 11.591 -30.266 1.00 50.50 127 VAL A C 1
ATOM 1018 O O . VAL A 1 127 ? 2.935 12.504 -31.041 1.00 50.50 127 VAL A O 1
ATOM 1021 N N . ASP A 1 128 ? 2.248 10.836 -29.713 1.00 43.41 128 ASP A N 1
ATOM 1022 C CA . ASP A 1 128 ? 0.818 11.138 -29.870 1.00 43.41 128 ASP A CA 1
ATOM 1023 C C . ASP A 1 128 ? 0.299 11.981 -28.693 1.00 43.41 128 ASP A C 1
ATOM 1025 O O . ASP A 1 128 ? 0.207 11.544 -27.549 1.00 43.41 128 ASP A O 1
ATOM 1029 N N . VAL A 1 129 ? -0.028 13.236 -28.999 1.00 47.47 129 VAL A N 1
ATOM 1030 C CA . VAL A 1 129 ? -0.242 14.370 -28.077 1.00 47.47 129 VAL A CA 1
ATOM 1031 C C . VAL A 1 129 ? -1.529 14.262 -27.226 1.00 47.47 129 VAL A C 1
ATOM 1033 O O . VAL A 1 129 ? -1.830 15.168 -26.458 1.00 47.47 129 VAL A O 1
ATOM 1036 N N . ASN A 1 130 ? -2.270 13.150 -27.299 1.00 49.62 130 ASN A N 1
ATOM 1037 C CA . ASN A 1 130 ? -3.529 12.945 -26.562 1.00 49.62 130 ASN A CA 1
ATOM 1038 C C . ASN A 1 130 ? -3.564 11.675 -25.693 1.00 49.62 130 ASN A C 1
ATOM 1040 O O . ASN A 1 130 ? -4.600 11.391 -25.098 1.00 49.62 130 ASN A O 1
ATOM 1044 N N . ASP A 1 131 ? -2.471 10.914 -25.611 1.00 50.19 131 ASP A N 1
ATOM 1045 C CA . ASP A 1 131 ? -2.416 9.693 -24.800 1.00 50.19 131 ASP A CA 1
ATOM 1046 C C . ASP A 1 131 ? -1.969 10.053 -23.372 1.00 50.19 131 ASP A C 1
ATOM 1048 O O . ASP A 1 131 ? -0.815 9.869 -22.966 1.00 50.19 131 ASP A O 1
ATOM 1052 N N . GLU A 1 132 ? -2.869 10.687 -22.614 1.00 56.41 132 GLU A N 1
ATOM 1053 C CA . GLU A 1 132 ? -2.681 10.864 -21.176 1.00 56.41 132 GLU A CA 1
ATOM 1054 C C . GLU A 1 132 ? -2.735 9.472 -20.540 1.00 56.41 132 GLU A C 1
ATOM 1056 O O . GLU A 1 132 ? -3.800 8.904 -20.327 1.00 56.41 132 GLU A O 1
ATOM 1061 N N . LYS A 1 133 ? -1.549 8.891 -20.337 1.00 67.75 133 LYS A N 1
ATOM 1062 C CA . LYS A 1 133 ? -1.354 7.538 -19.810 1.00 67.75 133 LYS A CA 1
ATOM 1063 C C . LYS A 1 133 ? -2.237 7.318 -18.587 1.00 67.75 133 LYS A C 1
ATOM 1065 O O . LYS A 1 133 ? -2.066 8.007 -17.579 1.00 67.75 133 LYS A O 1
ATOM 1070 N N . GLU A 1 134 ? -3.145 6.354 -18.684 1.00 78.19 134 GLU A N 1
ATOM 1071 C CA . GLU A 1 134 ? -4.085 6.052 -17.613 1.00 78.19 134 GLU A CA 1
ATOM 1072 C C . GLU A 1 134 ? -3.317 5.588 -16.366 1.00 78.19 134 GLU A C 1
ATOM 1074 O O . GLU A 1 134 ? -2.473 4.688 -16.417 1.00 78.19 134 GLU A O 1
ATOM 1079 N N . GLU A 1 135 ? -3.550 6.267 -15.243 1.00 84.62 135 GLU A N 1
ATOM 1080 C CA . GLU A 1 135 ? -2.992 5.881 -13.952 1.00 84.62 135 GLU A CA 1
ATOM 1081 C C . GLU A 1 135 ? -3.971 4.946 -13.242 1.00 84.62 135 GLU A C 1
ATOM 1083 O O . GLU A 1 135 ? -5.079 5.350 -12.884 1.00 84.62 135 GLU A O 1
ATOM 1088 N N . VAL A 1 136 ? -3.530 3.727 -12.954 1.00 86.94 136 VAL A N 1
ATOM 1089 C CA . VAL A 1 136 ? -4.306 2.711 -12.239 1.00 86.94 136 VAL A CA 1
ATOM 1090 C C . VAL A 1 136 ? -3.772 2.507 -10.823 1.00 86.94 136 VAL A C 1
ATOM 1092 O O . VAL A 1 136 ? -2.636 2.862 -10.489 1.00 86.94 136 VAL A O 1
ATOM 1095 N N . ASN A 1 137 ? -4.598 1.936 -9.942 1.00 85.62 137 ASN A N 1
ATOM 1096 C CA . ASN A 1 137 ? -4.145 1.563 -8.603 1.00 85.62 137 ASN A CA 1
ATOM 1097 C C . ASN A 1 137 ? -3.113 0.428 -8.711 1.00 85.62 137 ASN A C 1
ATOM 1099 O O . ASN A 1 137 ? -3.345 -0.537 -9.436 1.00 85.62 137 ASN A O 1
ATOM 1103 N N . CYS A 1 138 ? -2.012 0.513 -7.961 1.00 86.81 138 CYS A N 1
ATOM 1104 C CA . CYS A 1 138 ? -0.963 -0.512 -7.918 1.00 86.81 138 CYS A CA 1
ATOM 1105 C C . CYS A 1 138 ? -1.506 -1.939 -7.731 1.00 86.81 138 CYS A C 1
ATOM 1107 O O . CYS A 1 138 ? -1.046 -2.867 -8.394 1.00 86.81 138 CYS A O 1
ATOM 1109 N N . LEU A 1 139 ? -2.504 -2.098 -6.854 1.00 86.12 139 LEU A N 1
ATOM 1110 C CA . LEU A 1 139 ? -3.109 -3.387 -6.511 1.00 86.12 139 LEU A CA 1
ATOM 1111 C C . LEU A 1 139 ? -4.118 -3.893 -7.554 1.00 86.12 139 LEU A C 1
ATOM 1113 O O . LEU A 1 139 ? -4.710 -4.947 -7.349 1.00 86.12 139 LEU A O 1
ATOM 1117 N N . SER A 1 140 ? -4.344 -3.153 -8.644 1.00 85.00 140 SER A N 1
ATOM 1118 C CA . SER A 1 140 ? -5.226 -3.601 -9.734 1.00 85.00 140 SER A CA 1
ATOM 1119 C C . SER A 1 140 ? -4.612 -4.758 -10.523 1.00 85.00 140 SER A C 1
ATOM 1121 O O . SER A 1 140 ? -5.346 -5.550 -11.105 1.00 85.00 140 SER A O 1
ATOM 1123 N N . HIS A 1 141 ? -3.281 -4.867 -10.529 1.00 82.19 141 HIS A N 1
ATOM 1124 C CA . HIS A 1 141 ? -2.566 -5.984 -11.138 1.00 82.19 141 HIS A CA 1
ATOM 1125 C C . HIS A 1 141 ? -2.240 -7.037 -10.078 1.00 82.19 141 HIS A C 1
ATOM 1127 O O . HIS A 1 141 ? -1.770 -6.725 -8.979 1.00 82.19 141 HIS A O 1
ATOM 1133 N N . GLU A 1 142 ? -2.487 -8.297 -10.421 1.00 82.69 142 GLU A N 1
ATOM 1134 C CA . GLU A 1 142 ? -2.216 -9.429 -9.545 1.00 82.69 142 GLU A CA 1
ATOM 1135 C C . GLU A 1 142 ? -0.707 -9.577 -9.295 1.00 82.69 142 GLU A C 1
ATOM 1137 O O . GLU A 1 142 ? 0.105 -9.442 -10.203 1.00 82.69 142 GLU A O 1
ATOM 1142 N N . GLY A 1 143 ? -0.321 -9.838 -8.045 1.00 83.81 143 GLY A N 1
ATOM 1143 C CA . GLY A 1 143 ? 1.083 -10.016 -7.655 1.00 83.81 143 GLY A CA 1
ATOM 1144 C C . GLY A 1 143 ? 1.815 -8.726 -7.279 1.00 83.81 143 GLY A C 1
ATOM 1145 O O . GLY A 1 143 ? 2.829 -8.794 -6.579 1.00 83.81 143 GLY A O 1
ATOM 1146 N N . ASN A 1 144 ? 1.293 -7.554 -7.645 1.00 87.88 144 ASN A N 1
ATOM 1147 C CA . ASN A 1 144 ? 1.874 -6.283 -7.224 1.00 87.88 144 ASN A CA 1
ATOM 1148 C C . ASN A 1 144 ? 1.740 -6.073 -5.714 1.00 87.88 144 ASN A C 1
ATOM 1150 O O . ASN A 1 144 ? 0.735 -6.412 -5.082 1.00 87.88 144 ASN A O 1
ATOM 1154 N N . THR A 1 145 ? 2.770 -5.481 -5.118 1.00 84.94 145 THR A N 1
ATOM 1155 C CA . THR A 1 145 ? 2.822 -5.224 -3.674 1.00 84.94 145 THR A CA 1
ATOM 1156 C C . THR A 1 145 ? 3.326 -3.820 -3.392 1.00 84.94 145 THR A C 1
ATOM 1158 O O . THR A 1 145 ? 3.968 -3.198 -4.229 1.00 84.94 145 THR A O 1
ATOM 1161 N N . PHE A 1 146 ? 3.036 -3.290 -2.207 1.00 83.81 146 PHE A N 1
ATOM 1162 C CA . PHE A 1 146 ? 3.613 -2.021 -1.777 1.00 83.81 146 PHE A CA 1
ATOM 1163 C C . PHE A 1 146 ? 4.920 -2.255 -1.030 1.00 83.81 146 PHE A C 1
ATOM 1165 O O . PHE A 1 146 ? 4.982 -3.092 -0.128 1.00 83.81 146 PHE A O 1
ATOM 1172 N N . HIS A 1 147 ? 5.937 -1.475 -1.382 1.00 83.62 147 HIS A N 1
ATOM 1173 C CA . HIS A 1 147 ? 7.153 -1.350 -0.598 1.00 83.62 147 HIS A CA 1
ATOM 1174 C C . HIS A 1 147 ? 7.081 -0.123 0.299 1.00 83.62 147 HIS A C 1
ATOM 1176 O O . HIS A 1 147 ? 6.560 0.927 -0.089 1.00 83.62 147 HIS A O 1
ATOM 1182 N N . PHE A 1 148 ? 7.624 -0.277 1.501 1.00 79.19 148 PHE A N 1
ATOM 1183 C CA . PHE A 1 148 ? 7.585 0.716 2.557 1.00 79.19 148 PHE A CA 1
ATOM 1184 C C . PHE A 1 148 ? 8.995 0.919 3.093 1.00 79.19 148 PHE A C 1
ATOM 1186 O O . PHE A 1 148 ? 9.580 -0.010 3.651 1.00 79.19 148 PHE A O 1
ATOM 1193 N N . ASP A 1 149 ? 9.509 2.136 2.950 1.00 76.69 149 ASP A N 1
ATOM 1194 C CA . ASP A 1 149 ? 10.758 2.528 3.589 1.00 76.69 149 ASP A CA 1
ATOM 1195 C C . ASP A 1 149 ? 10.428 3.097 4.972 1.00 76.69 149 ASP A C 1
ATOM 1197 O O . ASP A 1 149 ? 9.809 4.158 5.096 1.00 76.69 149 ASP A O 1
ATOM 1201 N N . PHE A 1 150 ? 10.818 2.368 6.017 1.00 69.88 150 PHE A N 1
ATOM 1202 C CA . PHE A 1 150 ? 10.626 2.789 7.402 1.00 69.88 150 PHE A CA 1
ATOM 1203 C C . PHE A 1 150 ? 11.857 3.549 7.891 1.00 69.88 150 PHE A C 1
ATOM 1205 O O . PHE A 1 150 ? 12.967 3.012 7.899 1.00 69.88 150 PHE A O 1
ATOM 1212 N N . ASN A 1 151 ? 11.662 4.786 8.348 1.00 64.75 151 ASN A N 1
ATOM 1213 C CA . ASN A 1 151 ? 12.720 5.502 9.052 1.00 64.75 151 ASN A CA 1
ATOM 1214 C C . ASN A 1 151 ? 12.936 4.876 10.443 1.00 64.75 151 ASN A C 1
ATOM 1216 O O . ASN A 1 151 ? 11.961 4.492 11.101 1.00 64.75 151 ASN A O 1
ATOM 1220 N N . PRO A 1 152 ? 14.184 4.792 10.939 1.00 56.94 152 PRO A N 1
ATOM 1221 C CA . PRO A 1 152 ? 14.450 4.286 12.279 1.00 56.94 152 PRO A CA 1
ATOM 1222 C C . PRO A 1 152 ? 13.784 5.201 13.319 1.00 56.94 152 PRO A C 1
ATOM 1224 O O . PRO A 1 152 ? 14.213 6.333 13.524 1.00 56.94 152 PRO A O 1
ATOM 1227 N N . GLY A 1 153 ? 12.718 4.708 13.959 1.00 55.44 153 GLY A N 1
ATOM 1228 C CA . GLY A 1 153 ? 11.938 5.438 14.967 1.00 55.44 153 GLY A CA 1
ATOM 1229 C C . GLY A 1 153 ? 10.452 5.625 14.639 1.00 55.44 153 GLY A C 1
ATOM 1230 O O . GLY A 1 153 ? 9.699 6.037 15.517 1.00 55.44 153 GLY A O 1
ATOM 1231 N N . GLU A 1 154 ? 10.001 5.297 13.424 1.00 56.88 154 GLU A N 1
ATOM 1232 C CA . GLU A 1 154 ? 8.571 5.275 13.092 1.00 56.88 154 GLU A CA 1
ATOM 1233 C C . GLU A 1 154 ? 7.948 3.935 13.529 1.00 56.88 154 GLU A C 1
ATOM 1235 O O . GLU A 1 154 ? 8.428 2.861 13.162 1.00 56.88 154 GLU A O 1
ATOM 1240 N N . THR A 1 155 ? 6.880 3.971 14.336 1.00 52.59 155 THR A N 1
ATOM 1241 C CA . THR A 1 155 ? 6.130 2.760 14.703 1.00 52.59 155 THR A CA 1
ATOM 1242 C C . THR A 1 155 ? 5.268 2.323 13.528 1.00 52.59 155 THR A C 1
ATOM 1244 O O . THR A 1 155 ? 4.325 3.016 13.146 1.00 52.59 155 THR A O 1
ATOM 1247 N N . SER A 1 156 ? 5.597 1.174 12.951 1.00 53.12 156 SER A N 1
ATOM 1248 C CA . SER A 1 156 ? 4.907 0.589 11.811 1.00 53.12 156 SER A CA 1
ATOM 1249 C C . SER A 1 156 ? 3.590 -0.070 12.225 1.00 53.12 156 SER A C 1
ATOM 1251 O O . SER A 1 156 ? 3.548 -1.005 13.021 1.00 53.12 156 SER A O 1
ATOM 1253 N N . ILE A 1 157 ? 2.489 0.406 11.647 1.00 55.84 157 ILE A N 1
ATOM 1254 C CA . ILE A 1 157 ? 1.242 -0.359 11.555 1.00 55.84 157 ILE A CA 1
ATOM 1255 C C . ILE A 1 157 ? 1.363 -1.446 10.492 1.00 55.84 157 ILE A C 1
ATOM 1257 O O . ILE A 1 157 ? 2.045 -1.283 9.480 1.00 55.84 157 ILE A O 1
ATOM 1261 N N . LEU A 1 158 ? 0.657 -2.548 10.741 1.00 56.25 158 LEU A N 1
ATOM 1262 C CA . LEU A 1 158 ? 0.512 -3.699 9.855 1.00 56.25 158 LEU A CA 1
ATOM 1263 C C . LEU A 1 158 ? 0.225 -3.251 8.411 1.00 56.25 158 LEU A C 1
ATOM 1265 O O . LEU A 1 158 ? -0.596 -2.362 8.181 1.00 56.25 158 LEU A O 1
ATOM 1269 N N . SER A 1 159 ? 0.875 -3.898 7.440 1.00 55.03 159 SER A N 1
ATOM 1270 C CA . SER A 1 159 ? 0.754 -3.616 5.997 1.00 55.03 159 SER A CA 1
ATOM 1271 C C . SER A 1 159 ? -0.696 -3.546 5.493 1.00 55.03 159 SER A C 1
ATOM 1273 O O . SER A 1 159 ? -0.984 -2.855 4.515 1.00 55.03 159 SER A O 1
ATOM 1275 N N . GLU A 1 160 ? -1.623 -4.214 6.180 1.00 57.53 160 GLU A N 1
ATOM 1276 C CA . GLU A 1 160 ? -3.057 -4.198 5.888 1.00 57.53 160 GLU A CA 1
ATOM 1277 C C . GLU A 1 160 ? -3.717 -2.830 6.089 1.00 57.53 160 GLU A C 1
ATOM 1279 O O . GLU A 1 160 ? -4.575 -2.450 5.294 1.00 57.53 160 GLU A O 1
ATOM 1284 N N . VAL A 1 161 ? -3.283 -2.041 7.077 1.00 61.56 161 VAL A N 1
ATOM 1285 C CA . VAL A 1 161 ? -3.845 -0.703 7.329 1.00 61.56 161 VAL A CA 1
ATOM 1286 C C . VAL A 1 161 ? -3.491 0.259 6.196 1.00 61.56 161 VAL A C 1
ATOM 1288 O O . VAL A 1 161 ? -4.308 1.083 5.797 1.00 61.56 161 VAL A O 1
ATOM 1291 N N . ILE A 1 162 ? -2.301 0.123 5.607 1.00 59.19 162 ILE A N 1
ATOM 1292 C CA . ILE A 1 162 ? -1.883 0.971 4.484 1.00 59.19 162 ILE A CA 1
ATOM 1293 C C . ILE A 1 162 ? -2.591 0.553 3.192 1.00 59.19 162 ILE A C 1
ATOM 1295 O O . ILE A 1 162 ? -3.034 1.417 2.436 1.00 59.19 162 ILE A O 1
ATOM 1299 N N . LYS A 1 163 ? -2.777 -0.756 2.962 1.00 61.53 163 LYS A N 1
ATOM 1300 C CA . LYS A 1 163 ? -3.633 -1.254 1.870 1.00 61.53 163 LYS A CA 1
ATOM 1301 C C . LYS A 1 163 ? -5.045 -0.677 1.985 1.00 61.53 163 LYS A C 1
ATOM 1303 O O . LYS A 1 163 ? -5.573 -0.164 1.001 1.00 61.53 163 LYS A O 1
ATOM 1308 N N . PHE A 1 164 ? -5.618 -0.687 3.188 1.00 64.12 164 PHE A N 1
ATOM 1309 C CA . PHE A 1 164 ? -6.910 -0.071 3.483 1.00 64.12 164 PHE A CA 1
ATOM 1310 C C . PHE A 1 164 ? -6.897 1.443 3.207 1.00 64.12 164 PHE A C 1
ATOM 1312 O O . PHE A 1 164 ? -7.809 1.949 2.561 1.00 64.12 164 PHE A O 1
ATOM 1319 N N . TRP A 1 165 ? -5.830 2.157 3.582 1.00 63.53 165 TRP A N 1
ATOM 1320 C CA . TRP A 1 165 ? -5.693 3.602 3.363 1.00 63.53 165 TRP A CA 1
ATOM 1321 C C . TRP A 1 165 ? -5.561 3.995 1.880 1.00 63.53 165 TRP A C 1
ATOM 1323 O O . TRP A 1 165 ? -6.275 4.897 1.440 1.00 63.53 165 TRP A O 1
ATOM 1333 N N . CYS A 1 166 ? -4.711 3.311 1.096 1.00 63.09 166 CYS A N 1
ATOM 1334 C CA . CYS A 1 166 ? -4.611 3.507 -0.362 1.00 63.09 166 CYS A CA 1
ATOM 1335 C C . CYS A 1 166 ? -5.921 3.112 -1.075 1.00 63.09 166 CYS A C 1
ATOM 1337 O O . CYS A 1 166 ? -6.240 3.686 -2.112 1.00 63.09 166 CYS A O 1
ATOM 1339 N N . THR A 1 167 ? -6.687 2.155 -0.534 1.00 63.19 167 THR A N 1
ATOM 1340 C CA . THR A 1 167 ? -7.985 1.745 -1.100 1.00 63.19 167 THR A CA 1
ATOM 1341 C C . THR A 1 167 ? -9.078 2.773 -0.797 1.00 63.19 167 THR A C 1
ATOM 1343 O O . THR A 1 167 ? -9.776 3.208 -1.708 1.00 63.19 167 THR A O 1
ATOM 1346 N N . ILE A 1 168 ? -9.197 3.232 0.454 1.00 61.72 168 ILE A N 1
ATOM 1347 C CA . ILE A 1 168 ? -10.235 4.188 0.873 1.00 61.72 168 ILE A CA 1
ATOM 1348 C C . ILE A 1 168 ? -10.004 5.581 0.315 1.00 61.72 168 ILE A C 1
ATOM 1350 O O . ILE A 1 168 ? -10.940 6.159 -0.231 1.00 61.72 168 ILE A O 1
ATOM 1354 N N . ASN A 1 169 ? -8.788 6.131 0.417 1.00 53.78 169 ASN A N 1
ATOM 1355 C CA . ASN A 1 169 ? -8.532 7.468 -0.132 1.00 53.78 169 ASN A CA 1
ATOM 1356 C C . ASN A 1 169 ? -8.768 7.514 -1.644 1.00 53.78 169 ASN A C 1
ATOM 1358 O O . ASN A 1 169 ? -9.055 8.579 -2.179 1.00 53.78 169 ASN A O 1
ATOM 1362 N N . TYR A 1 170 ? -8.687 6.370 -2.326 1.00 52.22 170 TYR A N 1
ATOM 1363 C CA . TYR A 1 170 ? -8.904 6.300 -3.761 1.00 52.22 170 TYR A CA 1
ATOM 1364 C C . TYR A 1 170 ? -10.347 5.952 -4.164 1.00 52.22 170 TYR A C 1
ATOM 1366 O O . TYR A 1 170 ? -10.818 6.464 -5.173 1.00 52.22 170 TYR A O 1
ATOM 1374 N N . GLN A 1 171 ? -11.097 5.176 -3.370 1.00 46.91 171 GLN A N 1
ATOM 1375 C CA . GLN A 1 171 ? -12.542 5.000 -3.594 1.00 46.91 171 GLN A CA 1
ATOM 1376 C C . GLN A 1 171 ? -13.389 6.200 -3.131 1.00 46.91 171 GLN A C 1
ATOM 1378 O O . GLN A 1 171 ? -14.529 6.319 -3.572 1.00 46.91 171 GLN A O 1
ATOM 1383 N N . ALA A 1 172 ? -12.869 7.090 -2.274 1.00 37.38 172 ALA A N 1
ATOM 1384 C CA . ALA A 1 172 ? -13.674 8.138 -1.634 1.00 37.38 172 ALA A CA 1
ATOM 1385 C C . ALA A 1 172 ? -13.383 9.593 -2.054 1.00 37.38 172 ALA A C 1
ATOM 1387 O O . ALA A 1 172 ? -14.105 10.473 -1.595 1.00 37.38 172 ALA A O 1
ATOM 1388 N N . PHE A 1 173 ? -12.397 9.891 -2.909 1.00 33.94 173 PHE A N 1
ATOM 1389 C CA . PHE A 1 173 ? -12.127 11.281 -3.320 1.00 33.94 173 PHE A CA 1
ATOM 1390 C C . PHE A 1 173 ? -11.709 11.421 -4.796 1.00 33.94 173 PHE A C 1
ATOM 1392 O O . PHE A 1 173 ? -10.530 11.615 -5.101 1.00 33.94 173 PHE A O 1
ATOM 1399 N N . PRO A 1 174 ? -12.663 11.440 -5.745 1.00 29.08 174 PRO A N 1
ATOM 1400 C CA . PRO A 1 174 ? -12.549 12.367 -6.854 1.00 29.08 174 PRO A CA 1
ATOM 1401 C C . PRO A 1 174 ? -12.818 13.769 -6.283 1.00 29.08 174 PRO A C 1
ATOM 1403 O O . PRO A 1 174 ? -13.955 14.099 -5.977 1.00 29.08 174 PRO A O 1
ATOM 1406 N N . LEU A 1 175 ? -11.745 14.531 -6.060 1.00 31.36 175 LEU A N 1
ATOM 1407 C CA . LEU A 1 175 ? -11.692 16.001 -6.061 1.00 31.36 175 LEU A CA 1
ATOM 1408 C C . LEU A 1 175 ? -12.930 16.752 -5.514 1.00 31.36 175 LEU A C 1
ATOM 1410 O O . LEU A 1 175 ? -13.924 16.935 -6.216 1.00 31.36 175 LEU A O 1
ATOM 1414 N N . PHE A 1 176 ? -12.792 17.305 -4.307 1.00 34.44 176 PHE A N 1
ATOM 1415 C CA . PHE A 1 176 ? -13.225 18.688 -4.077 1.00 34.44 176 PHE A CA 1
ATOM 1416 C C . PHE A 1 176 ? -12.044 19.615 -4.363 1.00 34.44 176 PHE A C 1
ATOM 1418 O O . PHE A 1 176 ? -10.903 19.205 -4.038 1.00 34.44 176 PHE A O 1
#

Foldseek 3Di:
DPVVVVVVVVVVVVVVVVVVVVVVVVCCVLVVDDPNVVVVVCVVVVVVVVVVCVVCVCLVPQDAAQAKDKDDQLQVVLVDDPQLCQQQFDDVGPPDGDDQKGFPDPSNVVSVDDSVVSVVVVVVVPPPPPCPGDIDGSVVDPPMDMDHDDDVPRDDDDSVSVVVVSVCVVVPDPDD

Secondary structure (DSSP, 8-state):
--HHHHHHHHHHHHHHHHHHHHHHHHHHHHHSSSHHHHHHHHHHHHHHHHHHHHHHHHHHH-PPPSEEEEEPHHHHHTT--HHHHHHHHSTTGGG-----EEE---HHHHHTS-HHHHHHHHHHHTTSTT--PPEEEGGGSTT-EEEEE--TT-----HHHHHHHHHHHHHS-S--

Sequence (176 aa):
MSENNTKENETTKETNESVKQIIENELERKGSGGTWVWTMFLLCLTPNIFNGFHVNSYVFLATPPQNHYCIISELSSAGWTHDQIRNISTRNGTSINKTCKIYDYDYGKLSTMNYKDAILSLNNRSVDVNDEKEEVNCLSHEGNTFHFDFNPGETSILSEVIKFWCTINYQAFPLF

pLDDT: mean 74.06, std 14.67, range [29.08, 91.75]

Radius of gyration: 34.57 Å; chains: 1; bounding box: 55×41×113 Å